Protein AF-A0A136I178-F1 (afdb_monomer)

Secondary structure (DSSP, 8-state):
-HHHHHHHHSPTTPEEEE-TTTHHHHHHHHHHTT-TTSEEEEHHHHHH-TT-TT----EEE-TTHHHHS-HHHHHHHHHHHHHHHHH--

Structure (mmCIF, N/CA/C/O backbone):
data_AF-A0A136I178-F1
#
_entry.id   AF-A0A136I178-F1
#
loop_
_atom_site.group_PDB
_atom_site.id
_atom_site.type_symbol
_atom_site.label_atom_id
_atom_site.label_alt_id
_atom_site.label_comp_id
_atom_site.label_asym_id
_atom_site.label_entity_id
_atom_site.label_seq_id
_atom_site.pdbx_PDB_ins_code
_atom_site.Cartn_x
_atom_site.Cartn_y
_atom_site.Cartn_z
_atom_site.occupancy
_atom_site.B_iso_or_equiv
_atom_site.auth_seq_id
_atom_site.auth_comp_id
_atom_site.auth_asym_id
_atom_site.auth_atom_id
_atom_site.pdbx_PDB_model_num
ATOM 1 N N . MET A 1 1 ? 13.659 6.389 4.528 1.00 64.19 1 MET A N 1
ATOM 2 C CA . MET A 1 1 ? 12.914 7.471 5.219 1.00 64.19 1 MET A CA 1
ATOM 3 C C . MET A 1 1 ? 11.654 7.922 4.470 1.00 64.19 1 MET A C 1
ATOM 5 O O . MET A 1 1 ? 10.725 8.364 5.130 1.00 64.19 1 MET A O 1
ATOM 9 N N . ILE A 1 2 ? 11.563 7.780 3.138 1.00 82.44 2 ILE A N 1
ATOM 10 C CA . ILE A 1 2 ? 10.375 8.199 2.363 1.00 82.44 2 ILE A CA 1
ATOM 11 C C . ILE A 1 2 ? 9.143 7.320 2.668 1.00 82.44 2 ILE A C 1
ATOM 13 O O . ILE A 1 2 ? 8.106 7.862 3.039 1.00 82.44 2 ILE A O 1
ATOM 17 N N . THR A 1 3 ? 9.274 5.984 2.647 1.00 86.12 3 THR A N 1
ATOM 18 C CA . THR A 1 3 ? 8.192 5.043 3.028 1.00 86.12 3 THR A CA 1
ATOM 19 C C . THR A 1 3 ? 7.615 5.340 4.411 1.00 86.12 3 THR A C 1
ATOM 21 O O . THR A 1 3 ? 6.402 5.343 4.584 1.00 86.12 3 THR A O 1
ATOM 24 N N . THR A 1 4 ? 8.469 5.629 5.398 1.00 91.50 4 THR A N 1
ATOM 25 C CA . THR A 1 4 ? 8.052 5.967 6.768 1.00 91.50 4 THR A CA 1
ATOM 26 C C . THR A 1 4 ? 7.110 7.170 6.790 1.00 91.50 4 THR A C 1
ATOM 28 O O . THR A 1 4 ? 6.035 7.093 7.379 1.00 91.50 4 THR A O 1
ATOM 31 N N . ASN A 1 5 ? 7.463 8.258 6.099 1.00 92.81 5 ASN A N 1
ATOM 32 C CA . ASN A 1 5 ? 6.605 9.442 6.021 1.00 92.81 5 ASN A CA 1
ATOM 33 C C . ASN A 1 5 ? 5.297 9.154 5.272 1.00 92.81 5 ASN A C 1
ATOM 35 O O . ASN A 1 5 ? 4.241 9.593 5.721 1.00 92.81 5 ASN A O 1
ATOM 39 N N . GLN A 1 6 ? 5.342 8.375 4.184 1.00 92.81 6 GLN A N 1
ATOM 40 C CA . GLN A 1 6 ? 4.133 7.964 3.461 1.00 92.81 6 GLN A CA 1
ATOM 41 C C . GLN A 1 6 ? 3.192 7.134 4.343 1.00 92.81 6 GLN A C 1
ATOM 43 O O . GLN A 1 6 ? 1.981 7.333 4.299 1.00 92.81 6 GLN A O 1
ATOM 48 N N . ILE A 1 7 ? 3.736 6.235 5.168 1.00 94.25 7 ILE A N 1
ATOM 49 C CA . ILE A 1 7 ? 2.963 5.450 6.135 1.00 94.25 7 ILE A CA 1
ATOM 50 C C . ILE A 1 7 ? 2.331 6.361 7.184 1.00 94.25 7 ILE A C 1
ATOM 52 O O . ILE A 1 7 ? 1.146 6.225 7.459 1.00 94.25 7 ILE A O 1
ATOM 56 N N . LEU A 1 8 ? 3.083 7.295 7.768 1.00 94.62 8 LEU A N 1
ATOM 57 C CA . LEU A 1 8 ? 2.559 8.184 8.810 1.00 94.62 8 LEU A CA 1
ATOM 58 C C . LEU A 1 8 ? 1.457 9.113 8.286 1.00 94.62 8 LEU A C 1
ATOM 60 O O . LEU A 1 8 ? 0.493 9.371 8.999 1.00 94.62 8 LEU A O 1
ATOM 64 N N . GLN A 1 9 ? 1.567 9.566 7.038 1.00 93.81 9 GLN A N 1
ATOM 65 C CA . GLN A 1 9 ? 0.590 10.456 6.405 1.00 93.81 9 GLN A CA 1
ATOM 66 C C . GLN A 1 9 ? -0.587 9.720 5.751 1.00 93.81 9 GLN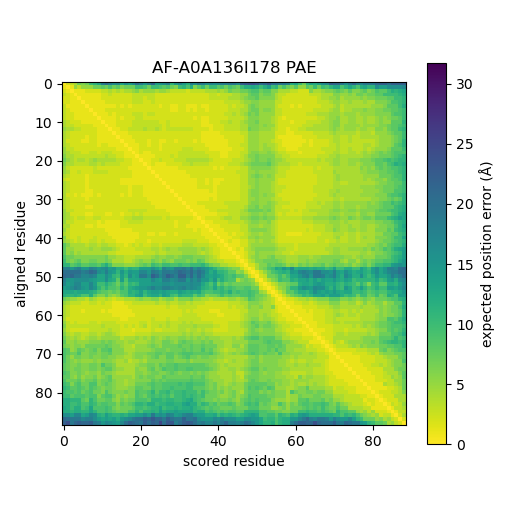 A C 1
ATOM 68 O O . GLN A 1 9 ? -1.552 10.362 5.336 1.00 93.81 9 GLN A O 1
ATOM 73 N N . ALA A 1 10 ? -0.534 8.390 5.640 1.00 92.38 10 ALA A N 1
ATOM 74 C CA . ALA A 1 10 ? -1.596 7.626 5.002 1.00 92.38 10 ALA A CA 1
ATOM 75 C C . ALA A 1 10 ? -2.929 7.780 5.764 1.00 92.38 10 ALA A C 1
ATOM 77 O O . ALA A 1 10 ? -2.927 7.666 6.996 1.00 92.38 10 ALA A O 1
ATOM 78 N N . PRO A 1 11 ? -4.071 7.970 5.074 1.00 92.19 11 PRO A N 1
ATOM 79 C CA . PRO A 1 11 ? -5.380 8.050 5.719 1.00 92.19 11 PRO A CA 1
ATOM 80 C C . PRO A 1 11 ? -5.700 6.807 6.554 1.00 92.19 11 PRO A C 1
ATOM 82 O O . PRO A 1 11 ? -5.207 5.712 6.274 1.00 92.19 11 PRO A O 1
ATOM 85 N N . TYR A 1 12 ? -6.546 6.969 7.571 1.00 91.62 12 TYR A N 1
ATOM 86 C CA . TYR A 1 12 ? -6.955 5.853 8.420 1.00 91.62 12 TYR A CA 1
ATOM 87 C C . TYR A 1 12 ? -7.650 4.758 7.600 1.00 91.62 12 TYR A C 1
ATOM 89 O O . TYR A 1 12 ? -8.556 5.038 6.812 1.00 91.62 12 TYR A O 1
ATOM 97 N N . GLY A 1 13 ? -7.230 3.505 7.779 1.00 89.56 13 GLY A N 1
ATOM 98 C CA . GLY A 1 13 ? -7.823 2.357 7.088 1.00 89.56 13 GLY A CA 1
ATOM 99 C C . GLY A 1 13 ? -7.481 2.254 5.597 1.00 89.56 13 GLY A C 1
ATOM 100 O O . GLY A 1 13 ? -8.053 1.403 4.906 1.00 89.56 13 GLY A O 1
ATOM 101 N N . ALA A 1 14 ? -6.575 3.101 5.094 1.00 90.81 14 ALA A N 1
ATOM 102 C CA . ALA A 1 14 ? -6.138 3.089 3.705 1.00 90.81 14 ALA A CA 1
ATOM 103 C C . ALA A 1 14 ? -5.451 1.768 3.326 1.00 90.81 14 ALA A C 1
ATOM 105 O O . ALA A 1 14 ? -4.921 1.028 4.162 1.00 90.81 14 ALA A O 1
ATOM 106 N N . ILE A 1 15 ? -5.436 1.477 2.028 1.00 89.81 15 ILE A N 1
ATOM 107 C CA . ILE A 1 15 ? -4.642 0.388 1.473 1.00 89.81 15 ILE A CA 1
ATOM 108 C C . ILE A 1 15 ? -3.250 0.930 1.162 1.00 89.81 15 ILE A C 1
ATOM 110 O O . ILE A 1 15 ? -3.098 1.822 0.330 1.00 89.81 15 ILE A O 1
ATOM 114 N N . PHE A 1 16 ? -2.237 0.378 1.823 1.00 92.38 16 PHE A N 1
ATOM 115 C CA . PHE A 1 16 ? -0.844 0.709 1.557 1.00 92.38 16 PHE A CA 1
ATOM 116 C C . PHE A 1 16 ? -0.263 -0.316 0.581 1.00 92.38 16 PHE A C 1
ATOM 118 O O . PHE A 1 16 ? -0.197 -1.512 0.883 1.00 92.38 16 PHE A O 1
ATOM 125 N N . VAL A 1 17 ? 0.123 0.140 -0.607 1.00 90.88 17 VAL A N 1
ATOM 126 C CA . VAL A 1 17 ? 0.626 -0.700 -1.695 1.00 90.88 17 VAL A CA 1
ATOM 127 C C . VAL A 1 17 ? 2.143 -0.640 -1.717 1.00 90.88 17 VAL A C 1
ATOM 129 O O . VAL A 1 17 ? 2.726 0.433 -1.804 1.00 90.88 17 VAL A O 1
ATOM 132 N N . CYS A 1 18 ? 2.785 -1.802 -1.662 1.00 92.56 18 CYS A N 1
ATOM 133 C CA . CYS A 1 18 ? 4.236 -1.942 -1.713 1.00 92.56 18 CYS A CA 1
ATOM 134 C C . CYS A 1 18 ? 4.672 -2.944 -2.791 1.00 92.56 18 CYS A C 1
ATOM 136 O O . CYS A 1 18 ? 3.864 -3.625 -3.430 1.00 92.56 18 CYS A O 1
ATOM 138 N N . THR A 1 19 ? 5.978 -3.073 -2.994 1.00 91.00 19 THR A N 1
ATOM 139 C CA . THR A 1 19 ? 6.520 -4.122 -3.860 1.00 91.00 19 THR A CA 1
ATOM 140 C C . THR A 1 19 ? 6.503 -5.469 -3.132 1.00 91.00 19 THR A C 1
ATOM 142 O O . THR A 1 19 ? 6.522 -5.535 -1.902 1.00 91.00 19 THR A O 1
ATOM 145 N N . LEU A 1 20 ? 6.525 -6.581 -3.876 1.00 90.25 20 LEU A N 1
ATOM 146 C CA . LEU A 1 20 ? 6.641 -7.904 -3.250 1.00 90.25 20 LEU A CA 1
ATOM 147 C C . LEU A 1 20 ? 7.930 -8.033 -2.419 1.00 90.25 20 LEU A C 1
ATOM 149 O O . LEU A 1 20 ? 7.906 -8.632 -1.346 1.00 90.25 20 LEU A O 1
ATOM 153 N N . ARG A 1 21 ? 9.033 -7.437 -2.893 1.00 90.06 21 ARG A N 1
ATOM 154 C CA . ARG A 1 21 ? 10.344 -7.480 -2.230 1.00 90.06 21 ARG A CA 1
ATOM 155 C C . ARG A 1 21 ? 10.359 -6.705 -0.911 1.00 90.06 21 ARG A C 1
ATOM 157 O O . ARG A 1 21 ? 10.990 -7.157 0.037 1.00 90.06 21 ARG A O 1
ATOM 164 N N . SER A 1 22 ? 9.644 -5.581 -0.824 1.00 91.00 22 SER A N 1
ATOM 165 C CA . SER A 1 22 ? 9.600 -4.745 0.384 1.00 91.00 22 SER A CA 1
ATOM 166 C C . SER A 1 22 ? 8.508 -5.138 1.385 1.00 91.00 22 SER A C 1
ATOM 168 O O . SER A 1 22 ? 8.493 -4.619 2.497 1.00 91.00 22 SER A O 1
ATOM 170 N N . ARG A 1 23 ? 7.630 -6.095 1.056 1.00 93.62 23 ARG A N 1
ATOM 171 C CA . ARG A 1 23 ? 6.456 -6.449 1.875 1.00 93.62 23 ARG A CA 1
ATOM 172 C C . ARG A 1 23 ? 6.772 -6.741 3.345 1.00 93.62 23 ARG A C 1
ATOM 174 O O . ARG A 1 23 ? 6.062 -6.253 4.217 1.00 93.62 23 ARG A O 1
ATOM 181 N N . ASN A 1 24 ? 7.786 -7.558 3.633 1.00 94.31 24 ASN A N 1
ATOM 182 C CA . ASN A 1 24 ? 8.102 -7.940 5.017 1.00 94.31 24 ASN A CA 1
ATOM 183 C C . ASN A 1 24 ? 8.646 -6.761 5.828 1.00 94.31 24 ASN A C 1
ATOM 185 O O . ASN A 1 24 ? 8.214 -6.567 6.960 1.00 94.31 24 ASN A O 1
ATOM 189 N N . TYR A 1 25 ? 9.522 -5.963 5.215 1.00 93.56 25 TYR A N 1
ATOM 190 C CA . TYR A 1 25 ? 10.036 -4.729 5.802 1.00 93.56 25 TYR A CA 1
ATOM 191 C C . TYR A 1 25 ? 8.902 -3.742 6.096 1.00 93.56 25 TYR A C 1
ATOM 193 O O . TYR A 1 25 ? 8.769 -3.274 7.220 1.00 93.56 25 TYR A O 1
ATOM 201 N N . VAL A 1 26 ? 8.029 -3.483 5.116 1.00 94.50 26 VAL A N 1
ATOM 202 C CA . VAL A 1 26 ? 6.895 -2.564 5.289 1.00 94.50 26 VAL A CA 1
ATOM 203 C C . VAL A 1 26 ? 5.943 -3.073 6.367 1.00 94.50 26 VAL A C 1
ATOM 205 O O . VAL A 1 26 ? 5.475 -2.286 7.176 1.00 94.50 26 VAL A O 1
ATOM 208 N N . ARG A 1 27 ? 5.682 -4.383 6.432 1.00 96.19 27 ARG A N 1
ATOM 209 C CA . ARG A 1 27 ? 4.841 -4.964 7.485 1.00 96.19 27 ARG A CA 1
ATOM 210 C C . ARG A 1 27 ? 5.413 -4.716 8.882 1.00 96.19 27 ARG A 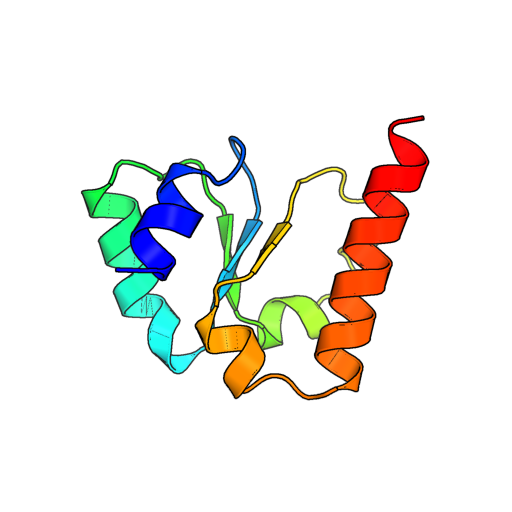C 1
ATOM 212 O O . ARG A 1 27 ? 4.671 -4.266 9.744 1.00 96.19 27 ARG A O 1
ATOM 219 N N . GLN A 1 28 ? 6.703 -4.980 9.088 1.00 96.12 28 GLN A N 1
ATOM 220 C CA . GLN A 1 28 ? 7.368 -4.697 10.365 1.00 96.12 28 GLN A CA 1
ATOM 221 C C . GLN A 1 28 ? 7.320 -3.204 10.691 1.00 96.12 28 GLN A C 1
ATOM 223 O O . GLN A 1 28 ? 6.948 -2.827 11.794 1.00 96.12 28 GLN A O 1
ATOM 228 N N . LEU A 1 29 ? 7.584 -2.351 9.701 1.00 95.31 29 LEU A N 1
ATOM 229 C CA . LEU A 1 29 ? 7.527 -0.904 9.869 1.00 95.31 29 LEU A CA 1
ATOM 230 C C . LEU A 1 29 ? 6.118 -0.411 10.251 1.00 95.31 29 LEU A C 1
ATOM 232 O O . LEU A 1 29 ? 5.987 0.494 11.066 1.00 95.31 29 LEU A O 1
ATOM 236 N N . LEU A 1 30 ? 5.051 -1.002 9.703 1.00 96.31 30 LEU A N 1
ATOM 237 C CA . LEU A 1 30 ? 3.672 -0.691 10.103 1.00 96.31 30 LEU A CA 1
ATOM 238 C C . LEU A 1 30 ? 3.400 -1.060 11.567 1.00 96.31 30 LEU A C 1
ATOM 240 O O . LEU A 1 30 ? 2.745 -0.293 12.271 1.00 96.31 30 LEU A O 1
ATOM 244 N N . GLU A 1 31 ? 3.899 -2.215 12.016 1.00 96.50 31 GLU A N 1
ATOM 245 C CA . GLU A 1 31 ? 3.785 -2.675 13.406 1.00 96.50 31 GLU A CA 1
ATOM 246 C C . GLU A 1 31 ? 4.554 -1.735 14.354 1.00 96.50 31 GLU A C 1
ATOM 248 O O . GLU A 1 31 ? 3.989 -1.270 15.344 1.00 96.50 31 GLU A O 1
ATOM 253 N N . GLU A 1 32 ? 5.792 -1.372 14.011 1.00 96.81 32 GLU A N 1
ATOM 254 C CA . GLU A 1 32 ? 6.638 -0.447 14.783 1.00 96.81 32 GLU A CA 1
ATOM 255 C C . GLU A 1 32 ? 6.042 0.963 14.890 1.00 96.81 32 GLU A C 1
ATOM 257 O O . GLU A 1 32 ? 6.125 1.599 15.940 1.00 96.81 32 GLU A O 1
ATOM 262 N N . LEU A 1 33 ? 5.414 1.454 13.819 1.00 95.81 33 LEU A N 1
ATOM 263 C CA . LEU A 1 33 ? 4.780 2.776 13.781 1.00 95.81 33 LEU A CA 1
ATOM 264 C C . LEU A 1 33 ? 3.350 2.780 14.345 1.00 95.81 33 LEU A C 1
ATOM 266 O O . LEU A 1 33 ? 2.696 3.823 14.334 1.00 95.81 33 LEU A O 1
ATOM 270 N N . GLY A 1 34 ? 2.828 1.631 14.789 1.00 95.81 34 GLY A N 1
ATOM 271 C CA . GLY A 1 34 ? 1.456 1.506 15.286 1.00 95.81 34 GLY A CA 1
ATOM 272 C C . GLY A 1 34 ? 0.372 1.720 14.219 1.00 95.81 34 GLY A C 1
ATOM 273 O O . GLY A 1 34 ? -0.788 1.940 14.558 1.00 95.81 34 GLY A O 1
ATOM 274 N N . ARG A 1 35 ? 0.715 1.644 12.927 1.00 95.56 35 ARG A N 1
ATOM 275 C CA . ARG A 1 35 ? -0.204 1.808 11.784 1.00 95.56 35 ARG A CA 1
ATOM 276 C C . ARG A 1 35 ? -0.839 0.483 11.363 1.00 95.56 35 ARG A C 1
ATOM 278 O O . ARG A 1 35 ? -0.841 0.110 10.190 1.00 95.56 35 ARG A O 1
ATOM 285 N N . THR A 1 36 ? -1.385 -0.247 12.332 1.00 93.69 36 THR A N 1
ATOM 286 C CA . THR A 1 36 ? -2.059 -1.541 12.108 1.00 93.69 36 THR A CA 1
ATOM 287 C C . THR A 1 36 ? -3.423 -1.398 11.426 1.00 93.69 36 THR A C 1
ATOM 289 O O . THR A 1 36 ? -3.987 -2.387 10.958 1.00 93.69 36 THR A O 1
ATOM 292 N N . ASP A 1 37 ? -3.940 -0.171 11.325 1.00 94.25 37 ASP A N 1
ATOM 293 C CA . ASP A 1 37 ? -5.142 0.175 10.568 1.00 94.25 37 ASP A CA 1
ATOM 294 C C . ASP A 1 37 ? -4.941 0.046 9.050 1.00 94.25 37 ASP A C 1
ATOM 296 O O . ASP A 1 37 ? -5.899 -0.206 8.313 1.00 94.25 37 ASP A O 1
ATOM 300 N N . LEU A 1 38 ? -3.702 0.199 8.573 1.00 93.50 38 LEU A N 1
ATOM 301 C CA . LEU A 1 38 ? -3.389 0.157 7.152 1.00 93.50 38 LEU A CA 1
ATOM 302 C C . LEU A 1 38 ? -3.449 -1.270 6.605 1.00 93.50 38 LEU A C 1
ATOM 304 O O . LEU A 1 38 ? -2.823 -2.207 7.105 1.00 93.50 38 LEU A O 1
ATOM 308 N N . LYS A 1 39 ? -4.157 -1.432 5.488 1.00 92.06 39 LYS A N 1
ATOM 309 C CA . LYS A 1 39 ? -4.233 -2.708 4.775 1.00 92.06 39 LYS A CA 1
ATOM 310 C C . LYS A 1 39 ? -3.042 -2.828 3.837 1.00 92.06 39 LYS A C 1
ATOM 312 O O . LYS A 1 39 ? -3.038 -2.240 2.762 1.00 92.06 39 LYS A O 1
ATOM 317 N N . LEU A 1 40 ? -2.051 -3.633 4.204 1.00 93.00 40 LEU A N 1
ATOM 318 C CA . LEU A 1 40 ? -0.896 -3.878 3.339 1.00 93.00 40 LEU A CA 1
ATOM 319 C C . LEU A 1 40 ? -1.267 -4.761 2.135 1.00 93.00 40 LEU A C 1
ATOM 321 O O . LEU A 1 40 ? -1.841 -5.848 2.293 1.00 93.00 40 LEU A O 1
ATOM 325 N N . ARG A 1 41 ? -0.910 -4.320 0.929 1.00 91.00 41 ARG A N 1
ATOM 326 C CA . ARG A 1 41 ? -1.027 -5.076 -0.329 1.00 91.00 41 ARG A CA 1
ATOM 327 C C . ARG A 1 41 ? 0.240 -4.927 -1.163 1.00 91.00 41 ARG A C 1
ATOM 329 O O . ARG A 1 41 ? 0.987 -3.966 -1.007 1.00 91.00 41 ARG A O 1
ATOM 336 N N . THR A 1 42 ? 0.494 -5.885 -2.048 1.00 90.62 42 THR A N 1
ATOM 337 C CA . THR A 1 42 ? 1.557 -5.768 -3.055 1.00 90.62 42 THR A CA 1
ATOM 338 C C . THR A 1 42 ? 0.996 -5.310 -4.397 1.00 90.62 42 THR A C 1
ATOM 340 O O . THR A 1 42 ? -0.163 -5.595 -4.684 1.00 90.62 42 THR A O 1
ATOM 343 N N . LEU A 1 43 ? 1.813 -4.684 -5.253 1.00 85.31 43 LEU A N 1
ATOM 344 C CA . LEU A 1 43 ? 1.427 -4.327 -6.632 1.00 85.31 43 LEU A CA 1
ATOM 345 C C . LEU A 1 43 ? 0.737 -5.488 -7.364 1.00 85.31 43 LEU A C 1
ATOM 347 O O . LEU A 1 43 ? -0.361 -5.330 -7.880 1.00 85.31 43 LEU A O 1
ATOM 351 N N . GLY A 1 44 ? 1.321 -6.691 -7.330 1.00 83.25 44 GLY A N 1
ATOM 352 C CA . GLY A 1 44 ? 0.713 -7.865 -7.963 1.00 83.25 44 GLY A CA 1
ATOM 353 C C . GLY A 1 44 ? -0.676 -8.203 -7.409 1.00 83.25 44 GLY A C 1
ATOM 354 O O . GLY A 1 44 ? -1.553 -8.602 -8.168 1.00 83.25 44 GLY A O 1
ATOM 355 N N . GLN A 1 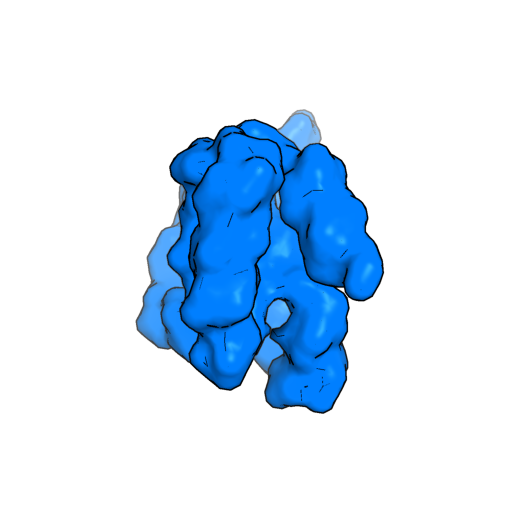45 ? -0.912 -7.999 -6.108 1.00 83.69 45 GLN A N 1
ATOM 356 C CA . GLN A 1 45 ? -2.236 -8.159 -5.493 1.00 83.69 45 GLN A CA 1
ATOM 357 C C . GLN A 1 45 ? -3.210 -7.043 -5.883 1.00 83.69 45 GLN A C 1
ATOM 359 O O . GLN A 1 45 ? -4.415 -7.273 -5.871 1.00 83.69 45 GLN A O 1
ATOM 364 N N . VAL A 1 46 ? -2.720 -5.846 -6.213 1.00 77.31 46 VAL A N 1
ATOM 365 C CA . VAL A 1 46 ? -3.577 -4.773 -6.731 1.00 77.31 46 VAL A CA 1
ATOM 366 C C . VAL A 1 46 ? -4.151 -5.181 -8.083 1.00 77.31 46 VAL A C 1
ATOM 368 O O . VAL A 1 46 ? -5.365 -5.225 -8.230 1.00 77.31 46 VAL A O 1
ATOM 371 N N . PHE A 1 47 ? -3.296 -5.592 -9.020 1.00 73.88 47 PHE A N 1
ATOM 372 C CA . PHE A 1 47 ? -3.702 -5.864 -10.406 1.00 73.88 47 PHE A CA 1
ATOM 373 C C . PHE A 1 47 ? -4.359 -7.230 -10.630 1.00 73.88 47 PHE A C 1
ATOM 375 O O . PHE A 1 47 ? -5.148 -7.396 -11.550 1.00 73.88 47 PHE A O 1
ATOM 382 N N . SER A 1 48 ? -4.059 -8.229 -9.795 1.00 72.25 48 SER A N 1
ATOM 383 C CA . SER A 1 48 ? -4.703 -9.553 -9.902 1.00 72.25 48 SER A CA 1
ATOM 384 C C . SER A 1 48 ? -6.148 -9.561 -9.406 1.00 72.25 48 SER A C 1
ATOM 386 O O . SER A 1 48 ? -6.943 -10.402 -9.823 1.00 72.25 48 SER A O 1
ATOM 388 N N . TYR A 1 49 ? -6.507 -8.631 -8.524 1.00 60.53 49 TYR A N 1
ATOM 389 C CA . TYR A 1 49 ? -7.873 -8.481 -8.056 1.0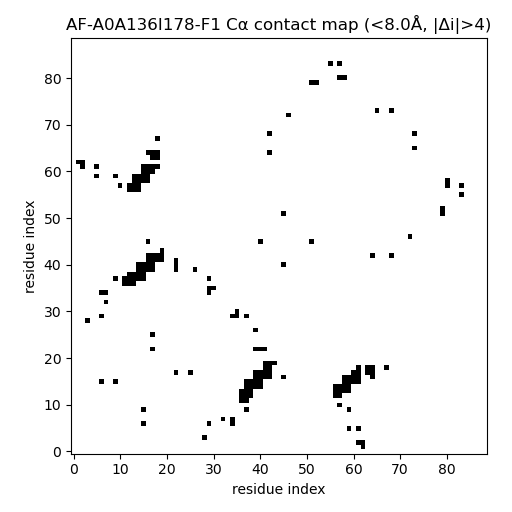0 60.53 49 TYR A CA 1
ATOM 390 C C . TYR A 1 49 ? -8.572 -7.420 -8.909 1.00 60.53 49 TYR A C 1
ATOM 392 O O . TYR A 1 49 ? -8.442 -6.236 -8.648 1.00 60.53 49 TYR A O 1
ATOM 400 N N . ASN A 1 50 ? -9.434 -7.824 -9.843 1.00 56.09 50 ASN A N 1
ATOM 401 C CA . ASN A 1 50 ? -10.371 -6.923 -10.548 1.00 56.09 50 ASN A CA 1
ATOM 402 C C . ASN A 1 50 ? -11.385 -6.198 -9.616 1.00 56.09 50 ASN A C 1
ATOM 404 O O . ASN A 1 50 ? -12.301 -5.526 -10.084 1.00 56.09 50 ASN A O 1
ATOM 408 N N . ASN A 1 51 ? -11.239 -6.322 -8.293 1.00 56.03 51 ASN A N 1
ATOM 409 C CA . ASN A 1 51 ? -12.226 -5.962 -7.273 1.00 56.03 51 ASN A CA 1
ATOM 410 C C . ASN A 1 51 ? -12.029 -4.579 -6.636 1.00 56.03 51 ASN A C 1
ATOM 412 O O . ASN A 1 51 ? -12.724 -4.260 -5.674 1.00 56.03 51 ASN A O 1
ATOM 416 N N . TRP A 1 52 ? -11.098 -3.755 -7.122 1.00 62.31 52 TRP A N 1
ATOM 417 C CA . TRP A 1 52 ? -10.913 -2.416 -6.551 1.00 62.31 52 TRP A CA 1
ATOM 418 C C . TRP A 1 52 ? -11.993 -1.461 -7.054 1.00 62.31 52 TRP A C 1
ATOM 420 O O . TRP A 1 52 ? -12.443 -0.595 -6.310 1.00 62.31 52 TRP A O 1
ATOM 430 N N . ARG A 1 53 ? -12.498 -1.657 -8.280 1.00 56.78 53 ARG A N 1
ATOM 431 C CA . ARG A 1 53 ? -13.631 -0.884 -8.809 1.00 56.78 53 ARG A CA 1
ATOM 432 C C . ARG A 1 53 ? -14.834 -1.027 -7.867 1.00 56.78 53 ARG A C 1
ATOM 434 O O . ARG A 1 53 ? -15.443 -2.088 -7.793 1.00 56.78 53 ARG A O 1
ATOM 441 N N . GLY A 1 54 ? -15.157 0.044 -7.139 1.00 58.41 54 GLY A N 1
ATOM 442 C CA . GLY A 1 54 ? -16.241 0.067 -6.150 1.00 58.41 54 GLY A CA 1
ATOM 443 C C . GLY A 1 54 ? -15.800 0.195 -4.686 1.00 58.41 54 GLY A C 1
ATOM 444 O O . GLY A 1 54 ? -16.619 0.602 -3.861 1.00 58.41 54 GLY A O 1
ATOM 445 N N . THR A 1 55 ? -14.535 -0.069 -4.333 1.00 63.03 55 THR A N 1
ATOM 446 C CA . THR A 1 55 ? -14.041 0.218 -2.975 1.00 63.03 55 THR A CA 1
ATOM 447 C C . THR A 1 55 ? -13.830 1.719 -2.771 1.00 63.03 55 THR A C 1
ATOM 449 O O . THR A 1 55 ? -13.155 2.388 -3.543 1.00 63.03 55 THR A O 1
ATOM 452 N N . ARG A 1 56 ? -14.381 2.267 -1.685 1.00 71.94 56 ARG A N 1
ATOM 453 C CA . ARG A 1 56 ? -14.210 3.681 -1.288 1.00 71.94 56 ARG A CA 1
ATOM 454 C C . ARG A 1 56 ? -13.026 3.896 -0.337 1.00 71.94 56 ARG A C 1
ATOM 456 O O . ARG A 1 56 ? -13.036 4.809 0.474 1.00 71.94 56 ARG A O 1
ATOM 463 N N . VAL A 1 57 ? -12.054 2.985 -0.352 1.00 80.25 57 VAL A N 1
ATOM 464 C CA . VAL A 1 57 ? -10.918 3.020 0.577 1.00 80.25 57 VAL A CA 1
ATOM 465 C C . VAL A 1 57 ? -9.736 3.728 -0.088 1.00 80.25 57 VAL 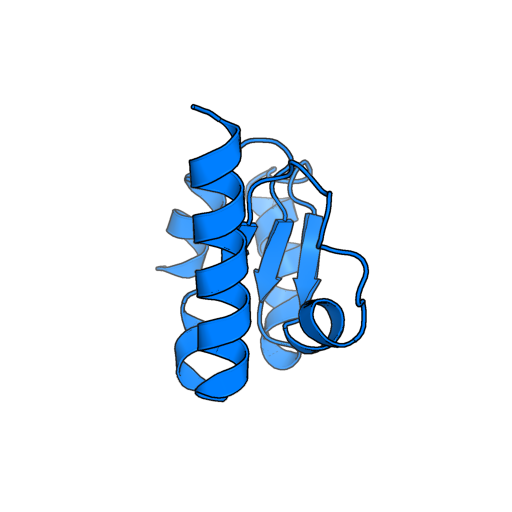A C 1
ATOM 467 O O . VAL A 1 57 ? -9.366 3.300 -1.187 1.00 80.25 57 VAL A O 1
ATOM 470 N N . PRO A 1 58 ? -9.132 4.754 0.537 1.00 84.88 58 PRO A N 1
ATOM 471 C CA . PRO A 1 58 ? -7.975 5.444 -0.024 1.00 84.88 58 PRO A CA 1
ATOM 472 C C . PRO A 1 58 ? -6.813 4.486 -0.298 1.00 84.88 58 PRO A C 1
ATOM 474 O O . PRO A 1 58 ? -6.607 3.525 0.448 1.00 84.88 58 PRO A O 1
ATOM 477 N N . ILE A 1 59 ? -6.032 4.760 -1.343 1.00 85.06 59 ILE A N 1
ATOM 478 C CA . ILE A 1 59 ? -4.817 4.003 -1.671 1.00 85.06 59 ILE A CA 1
ATOM 479 C C . ILE A 1 59 ? -3.603 4.907 -1.546 1.00 85.06 59 ILE A C 1
ATOM 481 O O . ILE A 1 59 ? -3.553 5.977 -2.154 1.00 85.06 59 ILE A O 1
ATOM 485 N N . VAL A 1 60 ? -2.591 4.419 -0.838 1.00 89.06 60 VAL A N 1
ATOM 486 C CA . VAL A 1 60 ? -1.262 5.022 -0.787 1.00 89.06 60 VAL A CA 1
ATOM 487 C C . VAL A 1 60 ? -0.268 4.057 -1.416 1.00 89.06 60 VAL A C 1
ATOM 489 O O . VAL A 1 60 ? -0.152 2.912 -0.986 1.00 89.06 60 VAL A O 1
ATOM 492 N N . ILE A 1 61 ? 0.442 4.516 -2.443 1.00 88.25 61 ILE A N 1
ATOM 493 C CA . ILE A 1 61 ? 1.463 3.731 -3.137 1.00 88.25 61 ILE A CA 1
ATOM 494 C C . ILE A 1 61 ? 2.832 4.104 -2.575 1.00 88.25 61 ILE A C 1
ATOM 496 O O . ILE A 1 61 ? 3.228 5.272 -2.611 1.00 88.25 61 ILE A O 1
ATOM 500 N N . ASP A 1 62 ? 3.569 3.113 -2.085 1.00 91.25 62 ASP A N 1
ATOM 501 C CA . ASP A 1 62 ? 4.951 3.283 -1.655 1.00 91.25 62 ASP A CA 1
ATOM 502 C C . ASP A 1 62 ? 5.831 3.766 -2.811 1.00 91.25 62 ASP A C 1
ATOM 504 O O . ASP A 1 62 ? 5.728 3.275 -3.935 1.00 91.25 62 ASP A O 1
ATOM 508 N N . HIS A 1 63 ? 6.733 4.698 -2.524 1.00 87.19 63 HIS A N 1
ATOM 509 C CA . HIS A 1 63 ? 7.597 5.307 -3.530 1.00 87.19 63 HIS A CA 1
ATOM 510 C C . HIS A 1 63 ? 8.450 4.287 -4.320 1.00 87.19 63 HIS A C 1
ATOM 512 O O . HIS A 1 63 ? 8.647 4.460 -5.519 1.00 87.19 63 HIS A O 1
ATOM 518 N N . HIS A 1 64 ? 8.876 3.172 -3.709 1.00 85.94 64 HIS A N 1
ATOM 519 C CA . HIS A 1 64 ? 9.608 2.119 -4.428 1.00 85.94 64 HIS A CA 1
ATOM 520 C C . HIS A 1 64 ? 8.770 1.426 -5.507 1.00 85.94 64 HIS A C 1
ATOM 522 O O . HIS A 1 64 ? 9.323 0.808 -6.414 1.00 85.94 64 HIS A O 1
ATOM 528 N N . CYS A 1 65 ? 7.439 1.499 -5.438 1.00 86.56 65 CYS A N 1
ATOM 529 C CA . CYS A 1 65 ? 6.586 0.949 -6.486 1.00 86.56 65 CYS A CA 1
ATOM 530 C C . CYS A 1 65 ? 6.753 1.699 -7.807 1.00 86.56 65 CYS A C 1
ATOM 532 O O . CYS A 1 65 ? 6.700 1.058 -8.849 1.00 86.56 65 CYS A O 1
ATOM 534 N N . TYR A 1 66 ? 7.008 3.010 -7.775 1.00 83.44 66 TYR A N 1
ATOM 535 C CA . TYR A 1 66 ? 7.201 3.813 -8.988 1.00 83.44 66 TYR A CA 1
ATOM 536 C C . TYR A 1 66 ? 8.478 3.428 -9.748 1.00 83.44 66 TYR A C 1
ATOM 538 O O . TYR A 1 66 ? 8.574 3.673 -10.944 1.00 83.44 66 TYR A O 1
ATOM 546 N N . GLU A 1 67 ? 9.446 2.799 -9.077 1.00 84.44 67 GLU A N 1
ATOM 547 C CA . GLU A 1 67 ? 10.698 2.345 -9.696 1.00 84.44 67 GLU A CA 1
ATOM 548 C C . GLU A 1 67 ? 10.557 0.992 -10.408 1.00 84.44 67 GLU A C 1
ATOM 550 O O . GLU 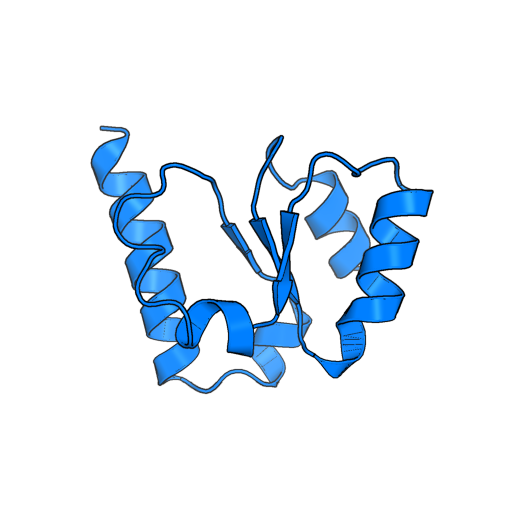A 1 67 ? 11.387 0.643 -11.246 1.00 84.44 67 GLU A O 1
ATOM 555 N N . VAL A 1 68 ? 9.536 0.203 -10.054 1.00 84.69 68 VAL A N 1
ATOM 556 C CA . VAL A 1 68 ? 9.396 -1.191 -10.515 1.00 84.69 68 VAL A CA 1
ATOM 557 C C . VAL A 1 68 ? 8.090 -1.477 -11.246 1.00 84.69 68 VAL A C 1
ATOM 559 O O . VAL A 1 68 ? 7.991 -2.501 -11.922 1.00 84.69 68 VAL A O 1
ATOM 562 N N . ALA A 1 69 ? 7.072 -0.635 -11.078 1.00 82.69 69 ALA A N 1
ATOM 563 C CA . ALA A 1 69 ? 5.802 -0.782 -11.766 1.00 82.69 69 ALA A CA 1
ATOM 564 C C . ALA A 1 69 ? 5.967 -0.460 -13.253 1.00 82.69 69 ALA A C 1
ATOM 566 O O . ALA A 1 69 ? 6.693 0.452 -13.646 1.00 82.69 69 ALA A O 1
ATOM 567 N N . THR A 1 70 ? 5.262 -1.212 -14.091 1.00 83.62 70 THR A N 1
ATOM 568 C CA . THR A 1 70 ? 5.150 -0.866 -15.512 1.00 83.62 70 THR A CA 1
ATOM 569 C C . THR A 1 70 ? 4.308 0.400 -15.687 1.00 83.62 70 THR A C 1
ATOM 571 O O . THR A 1 70 ? 3.489 0.727 -14.828 1.00 83.62 70 THR A O 1
ATOM 574 N N . ILE A 1 71 ? 4.466 1.091 -16.821 1.00 78.69 71 ILE A N 1
ATOM 575 C CA . ILE A 1 71 ? 3.665 2.285 -17.147 1.00 78.69 71 ILE A CA 1
ATOM 576 C C . ILE A 1 71 ? 2.164 1.975 -17.050 1.00 78.69 71 ILE A C 1
ATOM 578 O O . ILE A 1 71 ? 1.445 2.689 -16.365 1.00 78.69 71 ILE A O 1
ATOM 582 N N . GLN A 1 72 ? 1.720 0.854 -17.624 1.00 80.00 72 GLN A N 1
ATOM 583 C CA . GLN A 1 72 ? 0.318 0.428 -17.577 1.00 80.00 72 GLN A CA 1
ATOM 584 C C . GLN A 1 72 ? -0.193 0.231 -16.139 1.00 80.00 72 GLN A C 1
ATOM 586 O O . GLN A 1 72 ? -1.290 0.654 -15.790 1.00 80.00 72 GLN A O 1
ATOM 591 N N . GLN A 1 73 ? 0.614 -0.390 -15.279 1.00 78.38 73 GLN A N 1
ATOM 592 C CA . GLN A 1 73 ? 0.273 -0.570 -13.867 1.00 78.38 73 GLN A CA 1
ATOM 593 C C . GLN A 1 73 ? 0.138 0.771 -13.140 1.00 78.38 73 GLN A C 1
ATOM 59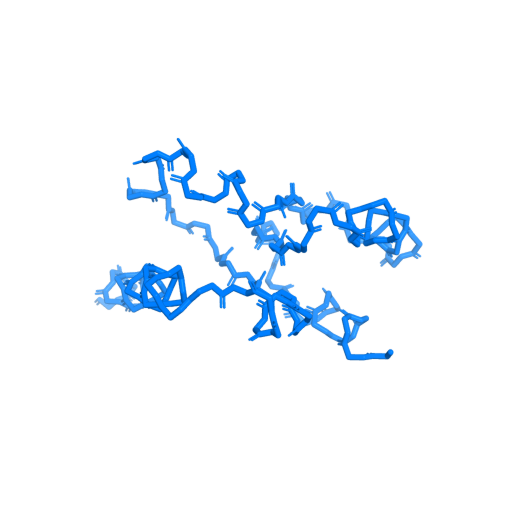5 O O . GLN A 1 73 ? -0.754 0.945 -12.314 1.00 78.38 73 GLN A O 1
ATOM 600 N N . MET A 1 74 ? 1.011 1.729 -13.447 1.00 77.19 74 MET A N 1
ATOM 601 C CA . MET A 1 74 ? 0.914 3.070 -12.883 1.00 77.19 74 MET A CA 1
ATOM 602 C C . MET A 1 74 ? -0.342 3.799 -13.367 1.00 77.19 74 MET A C 1
ATOM 604 O O . MET A 1 74 ? -1.046 4.375 -12.540 1.00 77.19 74 MET A O 1
ATOM 608 N N . GLU A 1 75 ? -0.657 3.727 -14.662 1.00 80.19 75 GLU A N 1
ATOM 609 C CA . GLU A 1 75 ? -1.881 4.294 -15.246 1.00 80.19 75 GLU A CA 1
ATOM 610 C C . GLU A 1 75 ? -3.138 3.735 -14.573 1.00 80.19 75 GLU A C 1
ATOM 612 O O . GLU A 1 75 ? -3.979 4.506 -14.124 1.00 80.19 75 GLU A O 1
ATOM 617 N N . GLU A 1 76 ? -3.230 2.418 -14.379 1.00 77.31 76 GLU A N 1
ATOM 618 C CA . GLU A 1 76 ? -4.378 1.794 -13.708 1.00 77.31 76 GLU A CA 1
ATOM 619 C C . GLU A 1 76 ? -4.565 2.279 -12.260 1.00 77.31 76 GLU A C 1
ATOM 621 O O . GLU A 1 76 ? -5.698 2.460 -11.800 1.00 77.31 76 GLU A O 1
ATOM 626 N N . ILE A 1 77 ? -3.472 2.519 -11.524 1.00 75.94 77 ILE A N 1
ATOM 627 C CA . ILE A 1 77 ? -3.583 3.066 -10.168 1.00 75.94 77 ILE A CA 1
ATOM 628 C C . ILE A 1 77 ? -3.986 4.546 -10.205 1.00 75.94 77 ILE A C 1
ATOM 630 O O . ILE A 1 77 ? -4.826 4.965 -9.403 1.00 75.94 77 ILE A O 1
ATOM 634 N N . HIS A 1 78 ? -3.424 5.332 -11.126 1.00 75.38 78 HIS A N 1
ATOM 635 C CA . HIS A 1 78 ? -3.804 6.732 -11.312 1.00 75.38 78 HIS A CA 1
ATOM 636 C C . HIS A 1 78 ? -5.287 6.870 -11.679 1.00 75.38 78 HIS A C 1
ATOM 638 O O . HIS A 1 78 ? -5.998 7.658 -11.051 1.00 75.38 78 HIS A O 1
ATOM 644 N N . ASP A 1 79 ? -5.776 6.053 -12.610 1.00 75.75 79 ASP A N 1
ATOM 645 C CA . ASP A 1 79 ? -7.183 5.996 -13.013 1.00 75.75 79 ASP A CA 1
ATOM 646 C C . ASP A 1 79 ? -8.094 5.675 -11.827 1.00 75.75 79 ASP A C 1
ATOM 648 O O . ASP A 1 79 ? -9.157 6.279 -11.657 1.00 75.75 79 ASP A O 1
ATOM 652 N N . TYR A 1 80 ? -7.671 4.755 -10.959 1.00 73.44 80 TYR A N 1
ATOM 653 C CA . TYR A 1 80 ? -8.413 4.434 -9.748 1.00 73.44 80 TYR A CA 1
ATOM 654 C C . TYR A 1 80 ? -8.462 5.605 -8.756 1.00 73.44 80 TYR A C 1
ATOM 656 O O . TYR A 1 80 ? -9.535 5.931 -8.239 1.00 73.44 80 TYR A O 1
ATOM 664 N N . GLN A 1 81 ? -7.318 6.238 -8.476 1.00 73.19 81 GLN A N 1
ATOM 665 C CA . GLN A 1 81 ? -7.250 7.392 -7.573 1.00 73.19 81 GLN A CA 1
ATOM 666 C C . GLN A 1 81 ? -8.124 8.542 -8.090 1.00 73.19 81 GLN A C 1
ATOM 668 O O . GLN A 1 81 ? -8.860 9.161 -7.318 1.00 73.19 81 GLN A O 1
ATOM 673 N N . PHE A 1 82 ? -8.108 8.778 -9.404 1.00 72.38 82 PHE A N 1
ATOM 674 C CA . PHE A 1 82 ? -8.949 9.777 -10.052 1.00 72.38 82 PHE A CA 1
ATOM 675 C C . PHE A 1 82 ? -10.441 9.424 -9.970 1.00 72.38 82 PHE A C 1
ATOM 677 O O . PHE A 1 82 ? -11.261 10.275 -9.615 1.00 72.38 82 PHE A O 1
ATOM 684 N N . TRP A 1 83 ? -10.811 8.165 -10.231 1.00 71.38 83 TRP A N 1
ATOM 685 C CA . TRP A 1 83 ? -12.188 7.692 -10.072 1.00 71.38 83 TRP A CA 1
ATOM 686 C C . TRP A 1 83 ? -12.700 7.912 -8.645 1.00 71.38 83 TRP A C 1
ATOM 688 O O . TRP A 1 83 ? -13.821 8.395 -8.481 1.00 71.38 83 TRP A O 1
ATOM 698 N N . GLN A 1 84 ? -11.890 7.633 -7.620 1.00 66.00 84 GLN A N 1
ATOM 699 C CA . GLN A 1 84 ? -12.270 7.912 -6.233 1.00 66.00 84 GLN A CA 1
ATOM 700 C C . GLN A 1 84 ? -12.533 9.396 -5.987 1.00 66.00 84 GLN A C 1
ATOM 702 O O . GLN A 1 84 ? -13.615 9.743 -5.515 1.00 66.00 84 GLN A O 1
ATOM 707 N N . ALA A 1 85 ? -11.602 10.268 -6.383 1.00 67.56 85 ALA A N 1
ATOM 708 C CA . ALA A 1 85 ? -11.756 11.714 -6.226 1.00 67.56 85 ALA A CA 1
ATOM 709 C C . ALA A 1 85 ? -13.011 12.256 -6.941 1.00 67.56 85 ALA A C 1
ATOM 711 O O . ALA A 1 85 ? -13.632 13.212 -6.481 1.00 67.56 85 ALA A O 1
ATOM 712 N N . SER A 1 86 ? -13.420 11.628 -8.051 1.00 66.31 86 SER A N 1
ATOM 713 C CA . SER A 1 86 ? -14.633 11.996 -8.795 1.00 66.31 86 SE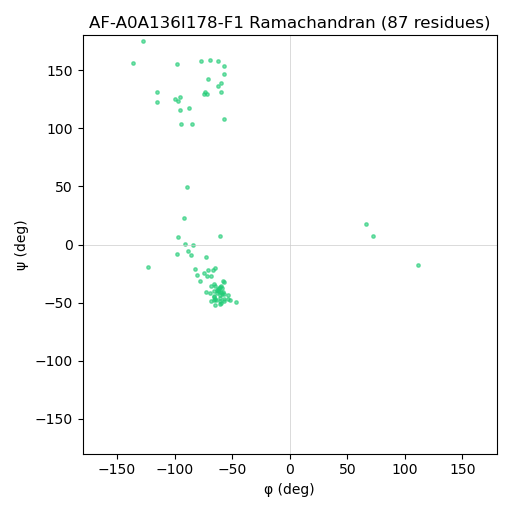R A CA 1
ATOM 714 C C . SER A 1 86 ? -15.945 11.637 -8.085 1.00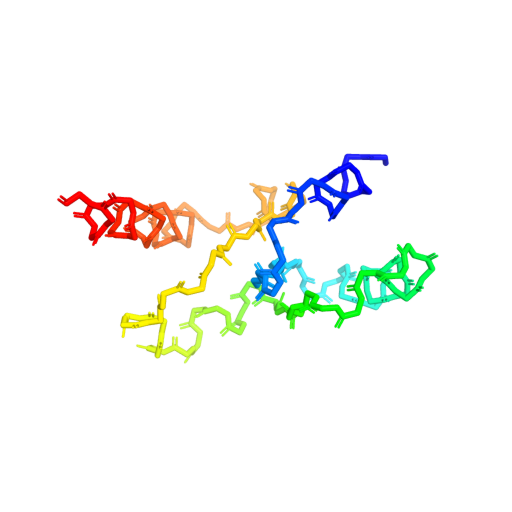 66.31 86 SER A C 1
ATOM 716 O O . SER A 1 86 ? -16.983 12.206 -8.411 1.00 66.31 86 SER A O 1
ATOM 718 N N . LYS A 1 87 ? -15.921 10.682 -7.146 1.00 60.72 87 LYS A N 1
ATOM 719 C CA . LYS A 1 87 ? -17.104 10.159 -6.438 1.00 60.72 87 LYS A CA 1
ATOM 720 C C . LYS A 1 87 ? -17.326 10.778 -5.059 1.00 60.72 87 LYS A C 1
ATOM 722 O O . LYS A 1 87 ? -18.360 10.514 -4.453 1.00 60.72 87 LYS A O 1
ATOM 727 N N . GLU A 1 88 ? -16.373 11.568 -4.577 1.00 56.66 88 GLU A N 1
ATOM 728 C CA . GLU A 1 88 ? -16.487 12.362 -3.346 1.00 56.66 88 GLU A CA 1
ATOM 729 C C . GLU A 1 88 ? -17.026 13.786 -3.604 1.00 56.66 88 GLU A C 1
ATOM 731 O O . GLU A 1 88 ? -17.189 14.556 -2.659 1.00 56.66 88 GLU A O 1
ATOM 736 N N . ARG A 1 89 ? -17.321 14.128 -4.869 1.00 50.25 89 ARG A N 1
ATOM 737 C CA . ARG A 1 89 ? -18.023 15.350 -5.300 1.00 50.25 89 ARG A CA 1
ATOM 738 C C . ARG A 1 89 ? -19.509 15.088 -5.516 1.00 50.25 89 ARG A C 1
ATOM 740 O O . ARG A 1 89 ? -20.291 16.018 -5.231 1.00 50.25 89 ARG A O 1
#

Sequence (89 aa):
MITTNQILQAPYGAIFVCTLRSRNYVRQLLEELGRTDLKLRTLGQVFSYNNWRGTRVPIVIDHHCYEVATIQQMEEIHDYQFWQASKER

pLDDT: mean 82.93, std 12.07, range [50.25, 96.81]

Nearest PDB structures (foldseek):
  4u1t-assembly1_C  TM=6.690E-01  e=5.021E-01  Micromonospora echinospora
  4u1t-assembly2_H  TM=6.681E-01  e=7.034E-01  Micromonospora echinospora
  4u1t-assembly2_E  TM=6.671E-01  e=7.525E-01  Micromonospora echinospora
  4u1t-assembly2_F  TM=6.551E-01  e=9.212E-01  Micromonospora echinospora
  4q31-assembly1_B  TM=6.019E-01  e=8.050E-01  Micromonospora echinospora

Solvent-accessible surface area (backbone atoms only — not comparable to full-atom values): 5311 Å² total; per-residue (Å²): 114,66,58,59,54,53,60,73,69,47,62,89,57,14,35,38,34,30,38,77,88,48,42,67,61,53,52,52,51,28,59,76,70,67,45,72,60,44,43,79,43,30,54,70,60,55,72,72,43,86,68,58,79,86,60,90,60,55,76,43,74,36,70,72,33,73,79,70,52,51,71,68,59,49,50,56,51,51,52,48,56,50,54,52,62,64,72,79,112

Mean predicted aligned error: 5.41 Å

Radius of gyration: 12.62 Å; Cα contacts (8 Å, |Δi|>4): 95; chains: 1; bounding box: 31×25×33 Å

Foldseek 3Di:
DQLLVLLVPADFLAEEEEAPVCQVVSVVSCVVVVVPRYHYDYLVRVVVDPPLVPDLGHYGYRPVCVVPPDPVSVVVVVVSNVVNVVVVD